Protein AF-A0A8S3GAD4-F1 (afdb_monomer_lite)

Foldseek 3Di:
DCVVVVHDDPPDPPQFFDWACVSAPADPLVVVVCVVVVNGTQFPQLRRLRSQVLVVHDDDGDDDPPSCVLCSPLRSVLVVVVPDDDDAQPPADPDDDDDDDLVVLVVSCVVNVVSCVSVVHDDDRDDPPPDPVVSVVSRVVVRD

pLDDT: mean 91.8, std 6.09, range [47.44, 97.31]

Organism: NCBI:txid392030

Sequence (144 aa):
FCAEFHIKVENAAGIRPWLQFSDTNFSEEVLKQFEESEFDMPTPIQSIAWPILSQNRDLVGIASTGSGKTLAFILPLVCHIRKQPPLQPDDGPMAIVLAPTRELVQQIYNVAQPYFNMFGIKSLCIIGGDEREKQINEIGEGKE

Structure (mmCIF, N/CA/C/O backbone):
data_AF-A0A8S3GAD4-F1
#
_entry.id   AF-A0A8S3GAD4-F1
#
loop_
_atom_site.group_PDB
_atom_site.id
_atom_site.type_symbol
_atom_site.label_atom_id
_atom_site.label_alt_id
_atom_site.label_comp_id
_atom_site.label_asym_id
_atom_site.label_entity_id
_atom_site.label_seq_id
_atom_site.pdbx_PDB_ins_code
_atom_site.Cartn_x
_atom_site.Cartn_y
_atom_site.Cartn_z
_atom_site.occupancy
_atom_site.B_iso_or_equiv
_atom_site.auth_seq_id
_atom_site.auth_comp_id
_atom_site.auth_asym_id
_atom_site.auth_atom_id
_atom_site.pdbx_PDB_model_num
ATOM 1 N N . PHE A 1 1 ? 13.933 -1.292 -20.551 1.00 89.06 1 PHE A N 1
ATOM 2 C CA . PHE A 1 1 ? 13.111 -1.548 -19.352 1.00 89.06 1 PHE A CA 1
ATOM 3 C C . PHE A 1 1 ? 13.144 -2.984 -18.823 1.00 89.06 1 PHE A C 1
ATOM 5 O O . PHE A 1 1 ? 14.043 -3.264 -18.053 1.00 89.06 1 PHE A O 1
ATOM 12 N N . CYS A 1 2 ? 12.246 -3.923 -19.179 1.00 90.00 2 CYS A N 1
ATOM 13 C CA . CYS A 1 2 ? 12.217 -5.226 -18.475 1.00 90.00 2 CYS A CA 1
ATOM 14 C C . CYS A 1 2 ? 13.545 -5.998 -18.563 1.00 90.00 2 CYS A C 1
ATOM 16 O O . CYS A 1 2 ? 14.022 -6.498 -17.552 1.00 90.00 2 CYS A O 1
ATOM 18 N N . ALA A 1 3 ? 14.179 -6.032 -19.741 1.00 90.69 3 ALA A N 1
ATOM 19 C CA . ALA A 1 3 ? 15.502 -6.641 -19.906 1.00 90.69 3 ALA A CA 1
ATOM 20 C C . ALA A 1 3 ? 16.593 -5.925 -19.084 1.00 90.69 3 ALA A C 1
ATOM 22 O O . ALA A 1 3 ? 17.419 -6.568 -18.454 1.00 90.69 3 ALA A O 1
ATOM 23 N N . GLU A 1 4 ? 16.557 -4.595 -19.061 1.00 92.81 4 GLU A N 1
ATOM 24 C CA . GLU A 1 4 ? 17.512 -3.723 -18.364 1.00 92.81 4 GLU A CA 1
ATOM 25 C C . GLU A 1 4 ? 17.434 -3.866 -16.836 1.00 92.81 4 GLU A C 1
ATOM 27 O O . GLU A 1 4 ? 18.454 -3.998 -16.167 1.00 92.81 4 GLU A O 1
ATOM 32 N N . PHE A 1 5 ? 16.221 -3.931 -16.285 1.00 91.25 5 PHE A N 1
ATOM 33 C CA . PHE A 1 5 ? 15.977 -4.118 -14.853 1.00 91.25 5 PHE A CA 1
ATOM 34 C C . PHE A 1 5 ? 15.844 -5.595 -14.449 1.00 91.25 5 PHE A C 1
ATOM 36 O O . PHE A 1 5 ? 15.455 -5.885 -13.320 1.00 91.25 5 PHE A O 1
ATOM 43 N N . HIS A 1 6 ? 16.160 -6.532 -15.351 1.00 92.69 6 HIS A N 1
ATOM 44 C CA . HIS A 1 6 ? 16.078 -7.981 -15.120 1.00 92.69 6 HIS A CA 1
ATOM 45 C C . HIS A 1 6 ? 14.702 -8.453 -14.608 1.00 92.69 6 HIS A C 1
ATOM 47 O O . HIS A 1 6 ? 14.593 -9.387 -13.812 1.00 92.69 6 HIS A O 1
ATOM 53 N N . ILE A 1 7 ? 13.635 -7.809 -15.079 1.00 93.12 7 ILE A N 1
ATOM 54 C CA . ILE A 1 7 ? 12.256 -8.109 -14.702 1.00 93.12 7 ILE A CA 1
ATOM 55 C C . ILE A 1 7 ? 11.727 -9.235 -15.585 1.00 93.12 7 ILE A C 1
ATOM 57 O O . ILE A 1 7 ? 11.736 -9.141 -16.815 1.00 93.12 7 ILE A O 1
ATOM 61 N N . LYS A 1 8 ? 11.180 -10.270 -14.946 1.00 93.62 8 LYS A N 1
ATOM 62 C CA . LYS A 1 8 ? 10.375 -11.302 -15.600 1.00 93.62 8 LYS A CA 1
ATOM 63 C C . LYS A 1 8 ? 8.910 -11.084 -15.254 1.00 93.62 8 LYS A C 1
ATOM 65 O O . LYS A 1 8 ? 8.573 -10.911 -14.087 1.00 93.62 8 LYS A O 1
ATOM 70 N N . VAL A 1 9 ? 8.058 -11.083 -16.274 1.00 92.81 9 VAL A N 1
ATOM 71 C CA . VAL A 1 9 ? 6.611 -10.926 -16.125 1.00 92.81 9 VAL A CA 1
ATOM 72 C C . VAL A 1 9 ? 5.940 -12.126 -16.773 1.00 92.81 9 VAL A C 1
ATOM 74 O O . VAL A 1 9 ? 6.142 -12.389 -17.957 1.00 92.81 9 VAL A O 1
ATOM 77 N N . GLU A 1 10 ? 5.139 -12.841 -15.995 1.00 93.75 10 GLU A N 1
ATOM 78 C CA . GLU A 1 10 ? 4.383 -14.010 -16.439 1.00 93.75 10 GLU A CA 1
ATOM 79 C C . GLU A 1 10 ? 2.888 -13.684 -16.435 1.00 93.75 10 GLU A C 1
ATOM 81 O O . GLU A 1 10 ? 2.420 -12.883 -15.628 1.00 93.75 10 GLU A O 1
ATOM 86 N N . ASN A 1 11 ? 2.128 -14.278 -17.360 1.00 88.81 11 ASN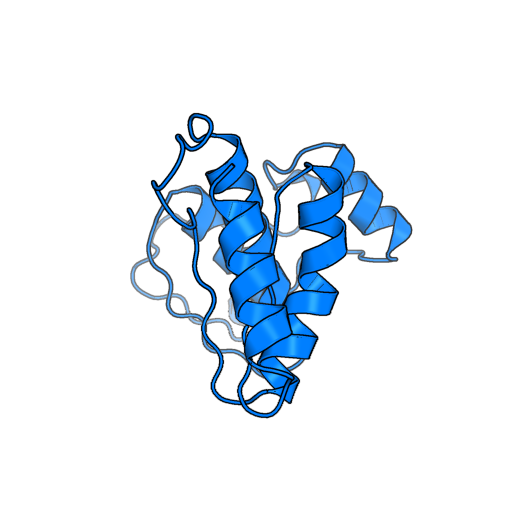 A N 1
ATOM 87 C CA . ASN A 1 11 ? 0.667 -14.136 -17.450 1.00 88.81 11 ASN A CA 1
ATOM 88 C C . ASN A 1 11 ? 0.134 -12.689 -17.531 1.00 88.81 11 ASN A C 1
ATOM 90 O O . ASN A 1 11 ? -1.039 -12.441 -17.268 1.00 88.81 11 ASN A O 1
ATOM 94 N N . ALA A 1 12 ? 0.953 -11.722 -17.949 1.00 84.81 12 ALA A N 1
ATOM 95 C CA . ALA A 1 12 ? 0.570 -10.315 -18.112 1.00 84.81 12 ALA A CA 1
ATOM 96 C C . ALA A 1 12 ? 0.806 -9.819 -19.552 1.00 84.81 12 ALA A C 1
ATOM 98 O O . ALA A 1 12 ? 1.329 -8.732 -19.791 1.00 84.81 12 ALA A O 1
ATOM 99 N N . ALA A 1 13 ? 0.407 -10.635 -20.533 1.00 80.62 13 ALA A N 1
ATOM 100 C CA . ALA A 1 13 ? 0.479 -10.267 -21.944 1.00 80.62 13 ALA A CA 1
ATOM 101 C C . ALA A 1 13 ? -0.277 -8.951 -22.213 1.00 80.62 13 ALA A C 1
ATOM 103 O O . ALA A 1 13 ? -1.391 -8.755 -21.731 1.00 80.62 13 ALA A O 1
ATOM 104 N N . GLY A 1 14 ? 0.346 -8.045 -22.971 1.00 83.25 14 GLY A N 1
ATOM 105 C CA . GLY A 1 14 ? -0.234 -6.748 -23.336 1.00 83.25 14 GLY A CA 1
ATOM 106 C C . GLY A 1 14 ? -0.115 -5.645 -22.277 1.00 83.25 14 GLY A C 1
ATOM 107 O O . GLY A 1 14 ? -0.384 -4.489 -22.598 1.00 83.25 14 GLY A O 1
ATOM 108 N N . ILE A 1 15 ? 0.336 -5.952 -21.056 1.00 88.06 15 ILE A N 1
ATOM 109 C CA . ILE A 1 15 ? 0.589 -4.932 -20.034 1.00 88.06 15 ILE A CA 1
ATOM 110 C C . ILE A 1 15 ? 1.868 -4.168 -20.377 1.00 88.06 15 ILE A C 1
ATOM 112 O O . ILE A 1 15 ? 2.939 -4.758 -20.530 1.00 88.06 15 ILE A O 1
ATOM 116 N N . ARG A 1 16 ? 1.753 -2.842 -20.484 1.00 92.75 16 ARG A N 1
ATOM 117 C CA . ARG A 1 16 ? 2.891 -1.940 -20.676 1.00 92.75 16 ARG A CA 1
ATOM 118 C C . ARG A 1 16 ? 3.309 -1.341 -19.329 1.00 92.75 16 ARG A C 1
ATOM 120 O O . ARG A 1 16 ? 2.420 -0.908 -18.597 1.00 92.75 16 ARG A O 1
ATOM 127 N N . PRO A 1 17 ? 4.613 -1.308 -19.001 1.00 95.00 17 PRO A N 1
ATOM 128 C CA . PRO A 1 17 ? 5.087 -0.641 -17.795 1.00 95.00 17 PRO A CA 1
ATOM 129 C C . PRO A 1 17 ? 4.755 0.858 -17.816 1.00 95.00 17 PRO A C 1
ATOM 131 O O . PRO A 1 17 ? 4.871 1.484 -18.870 1.00 95.00 17 PRO A O 1
ATOM 134 N N . TRP A 1 18 ? 4.394 1.421 -16.665 1.00 96.25 18 TRP A N 1
ATOM 135 C CA . TRP A 1 18 ? 4.293 2.870 -16.456 1.00 96.25 18 TRP A CA 1
ATOM 136 C C . TRP A 1 18 ? 5.645 3.397 -15.988 1.00 96.25 18 TRP A C 1
ATOM 138 O O . TRP A 1 18 ? 6.094 3.040 -14.902 1.00 96.25 18 TRP A O 1
ATOM 148 N N . LEU A 1 19 ? 6.320 4.176 -16.832 1.00 94.94 19 LEU A N 1
ATOM 149 C CA . LEU A 1 19 ? 7.709 4.594 -16.619 1.00 94.94 19 LEU A CA 1
ATOM 150 C C . LEU A 1 19 ? 7.815 6.016 -16.076 1.00 94.94 19 LEU A C 1
ATOM 152 O O . LEU A 1 19 ? 8.823 6.366 -15.474 1.00 94.94 19 LEU A O 1
ATOM 156 N N . GLN A 1 20 ? 6.784 6.825 -16.290 1.00 93.56 20 GLN A N 1
ATOM 157 C CA . GLN A 1 20 ? 6.658 8.179 -15.771 1.00 93.56 20 GLN A CA 1
ATOM 158 C C . GLN A 1 20 ? 5.358 8.298 -14.980 1.00 93.56 20 GLN A C 1
ATOM 160 O O . GLN A 1 20 ? 4.408 7.553 -15.220 1.00 93.56 20 GLN A O 1
ATOM 165 N N . PHE A 1 21 ? 5.264 9.262 -14.063 1.00 91.56 21 PHE A N 1
ATOM 166 C CA . PHE A 1 21 ? 3.992 9.487 -13.368 1.00 91.56 21 PHE A CA 1
ATOM 167 C C . PHE A 1 21 ? 2.879 9.973 -14.300 1.00 91.56 21 PHE A C 1
ATOM 169 O O . PHE A 1 21 ? 1.712 9.686 -14.048 1.00 91.56 21 PHE A O 1
ATOM 176 N N . SER A 1 22 ? 3.238 10.620 -15.411 1.00 89.19 22 SER A N 1
ATOM 177 C CA . SER A 1 22 ? 2.320 10.984 -16.496 1.00 89.19 22 SER A CA 1
ATOM 178 C C . SER A 1 22 ? 1.696 9.776 -17.206 1.00 89.19 22 SER A C 1
ATOM 180 O O . SER A 1 22 ? 0.638 9.920 -17.812 1.00 89.19 22 SER A O 1
ATOM 182 N N . ASP A 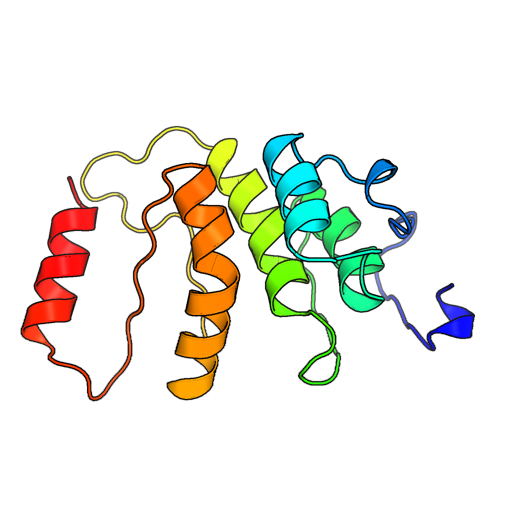1 23 ? 2.302 8.585 -17.110 1.00 89.75 23 ASP A N 1
ATOM 183 C CA . ASP A 1 23 ? 1.712 7.338 -17.617 1.00 89.75 23 ASP A CA 1
ATOM 184 C C . ASP A 1 23 ? 0.638 6.778 -16.667 1.00 89.75 23 ASP A C 1
ATOM 186 O O . ASP A 1 23 ? -0.106 5.864 -17.031 1.00 89.75 23 ASP A O 1
ATOM 190 N N . THR A 1 24 ? 0.589 7.275 -15.427 1.00 91.06 24 THR A N 1
ATOM 191 C CA . THR A 1 24 ? -0.299 6.766 -14.382 1.00 91.06 24 THR A CA 1
ATOM 192 C C . THR A 1 24 ? -1.647 7.473 -14.406 1.00 91.06 24 THR A C 1
ATOM 194 O O . THR A 1 24 ? -1.770 8.628 -14.799 1.00 91.06 24 THR A O 1
ATOM 197 N N . ASN A 1 25 ? -2.668 6.788 -13.895 1.00 89.19 25 ASN A N 1
ATOM 198 C CA . ASN A 1 25 ? -4.001 7.362 -13.702 1.00 89.19 25 ASN A CA 1
ATOM 199 C C . ASN A 1 25 ? -4.207 7.863 -12.260 1.00 89.19 25 ASN A C 1
ATOM 201 O O . ASN A 1 25 ? -5.325 7.803 -11.739 1.00 89.19 25 ASN A O 1
ATOM 205 N N . PHE A 1 26 ? -3.129 8.255 -11.574 1.00 93.12 26 PHE A N 1
ATOM 206 C CA . PHE A 1 26 ? -3.213 8.806 -10.223 1.00 93.12 26 PHE A CA 1
ATOM 207 C C . PHE A 1 26 ? -3.712 10.255 -10.250 1.00 93.12 26 PHE A C 1
ATOM 209 O O . PHE A 1 26 ? -3.579 10.948 -11.256 1.00 93.12 26 PHE A O 1
ATOM 216 N N . SER A 1 27 ? -4.344 10.697 -9.160 1.00 92.69 27 SER A N 1
ATOM 217 C CA . SER A 1 27 ? -4.891 12.054 -9.075 1.00 92.69 27 SER A CA 1
ATOM 218 C C . SER A 1 27 ? -3.795 13.092 -8.822 1.00 92.69 27 SER A C 1
ATOM 220 O O . SER A 1 27 ? -2.711 12.748 -8.349 1.00 92.69 27 SER A O 1
ATOM 222 N N . GLU A 1 28 ? -4.083 14.363 -9.111 1.00 92.25 28 GLU A N 1
ATOM 223 C CA . GLU A 1 28 ? -3.127 15.470 -8.951 1.00 92.25 28 GLU A CA 1
ATOM 224 C C . GLU A 1 28 ? -2.567 15.564 -7.526 1.00 92.25 28 GLU A C 1
ATOM 226 O O . GLU A 1 28 ? -1.391 15.865 -7.351 1.00 92.25 28 GLU A O 1
ATOM 231 N N . GLU A 1 29 ? -3.363 15.235 -6.505 1.00 93.19 29 GLU A N 1
ATOM 232 C CA . GLU A 1 29 ? -2.913 15.229 -5.111 1.00 93.19 29 GLU A CA 1
ATOM 233 C C . GLU A 1 29 ? -1.813 14.183 -4.863 1.00 93.19 29 GLU A C 1
ATOM 235 O O . GLU A 1 29 ? -0.848 14.462 -4.154 1.00 93.19 29 GLU A O 1
ATOM 240 N N . VAL A 1 30 ? -1.913 13.001 -5.490 1.00 93.25 30 VAL A N 1
ATOM 241 C CA . VAL A 1 30 ? -0.870 11.962 -5.410 1.00 93.25 30 VAL A CA 1
ATOM 242 C C . VAL A 1 30 ? 0.389 12.412 -6.143 1.00 93.25 30 VAL A C 1
ATOM 244 O O . VAL A 1 30 ? 1.489 12.244 -5.627 1.00 93.25 30 VAL A O 1
ATOM 247 N N . LEU A 1 31 ? 0.230 12.989 -7.337 1.00 92.44 31 LEU A N 1
ATOM 248 C CA . LEU A 1 31 ? 1.355 13.469 -8.141 1.00 92.44 31 LEU A CA 1
ATOM 249 C C . LEU A 1 31 ? 2.125 14.572 -7.408 1.00 92.44 31 LEU A C 1
ATOM 251 O O . LEU A 1 31 ? 3.346 14.505 -7.305 1.00 92.44 31 LEU A O 1
ATOM 255 N N . LYS A 1 32 ? 1.408 15.522 -6.803 1.00 91.38 32 LYS A N 1
ATOM 256 C CA . LYS A 1 32 ? 2.002 16.573 -5.976 1.00 91.38 32 LYS A CA 1
ATOM 257 C C . LYS A 1 32 ? 2.731 16.003 -4.757 1.00 91.38 32 LYS A C 1
ATOM 259 O O . LYS A 1 32 ? 3.816 16.459 -4.416 1.00 91.38 32 LYS A O 1
ATOM 264 N N . GLN A 1 33 ? 2.173 14.977 -4.116 1.00 90.75 33 GLN A N 1
ATOM 265 C CA . GLN A 1 33 ? 2.843 14.305 -3.003 1.00 90.75 33 GLN A CA 1
ATOM 266 C C . GLN A 1 33 ? 4.146 13.626 -3.431 1.00 90.75 33 GLN A C 1
ATOM 268 O O . GLN A 1 33 ? 5.095 13.617 -2.648 1.00 90.75 33 GLN A O 1
ATOM 273 N N . PHE A 1 34 ? 4.215 13.071 -4.646 1.00 91.31 34 PHE A N 1
ATOM 274 C CA . PHE A 1 34 ? 5.468 12.544 -5.186 1.00 91.31 34 PHE A CA 1
ATOM 275 C C . PHE A 1 34 ? 6.512 13.645 -5.337 1.00 91.31 34 PHE A C 1
ATOM 277 O O . PHE A 1 34 ? 7.617 13.473 -4.828 1.00 91.31 34 PHE A O 1
ATOM 284 N N . GLU A 1 35 ? 6.137 14.788 -5.916 1.00 87.81 35 GLU A N 1
ATOM 285 C CA . GLU A 1 35 ? 7.015 15.960 -6.041 1.00 87.81 35 GLU A CA 1
ATOM 286 C C . GLU A 1 35 ? 7.525 16.446 -4.675 1.00 87.81 35 GLU A C 1
ATOM 288 O O . GLU A 1 35 ? 8.725 16.638 -4.495 1.00 87.81 35 GLU A O 1
ATOM 293 N N . GLU A 1 36 ? 6.640 16.575 -3.680 1.00 88.19 36 GLU A N 1
ATOM 294 C CA . GLU A 1 36 ? 7.000 16.997 -2.317 1.00 88.19 36 GLU A CA 1
ATOM 295 C C . GLU A 1 36 ? 7.902 15.984 -1.591 1.00 88.19 36 GLU A C 1
ATOM 297 O O . GLU A 1 36 ? 8.659 16.355 -0.695 1.00 88.19 36 GLU A O 1
ATOM 302 N N . SER A 1 37 ? 7.824 14.705 -1.966 1.00 84.44 37 SER A N 1
ATOM 303 C CA . SER A 1 37 ? 8.635 13.624 -1.392 1.00 84.44 37 SER A CA 1
ATOM 304 C C . SER A 1 37 ? 9.918 13.316 -2.171 1.00 84.44 37 SER A C 1
ATOM 306 O O . SER A 1 37 ? 10.553 12.302 -1.883 1.00 84.44 37 SER A O 1
ATOM 308 N N . GLU A 1 38 ? 10.283 14.157 -3.149 1.00 85.56 38 GLU A N 1
ATOM 309 C CA . GLU A 1 38 ? 11.428 13.946 -4.056 1.00 85.56 38 GLU A CA 1
ATOM 310 C C . GLU A 1 38 ? 11.384 12.566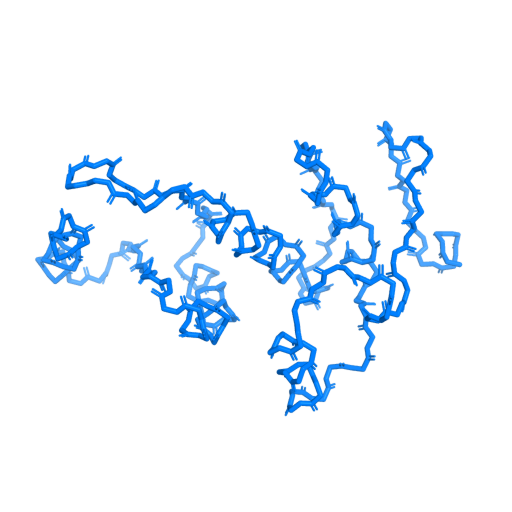 -4.735 1.00 85.56 38 GLU A C 1
ATOM 312 O O . GLU A 1 38 ? 12.391 11.890 -4.954 1.00 85.56 38 GLU A O 1
ATOM 317 N N . PHE A 1 39 ? 10.170 12.103 -5.027 1.00 86.00 39 PHE A N 1
ATOM 318 C CA . PHE A 1 39 ? 9.951 10.825 -5.662 1.00 86.00 39 PHE A CA 1
ATOM 319 C C . PHE A 1 39 ? 9.934 11.032 -7.170 1.00 86.00 39 PHE A C 1
ATOM 321 O O . PHE A 1 39 ? 8.899 11.376 -7.717 1.00 86.00 39 PHE A O 1
ATOM 328 N N . ASP A 1 40 ? 11.085 10.859 -7.825 1.00 84.94 40 ASP A N 1
ATOM 329 C CA . ASP A 1 40 ? 11.290 11.281 -9.221 1.00 84.94 40 ASP A CA 1
ATOM 330 C C . ASP A 1 40 ? 10.582 10.407 -10.263 1.00 84.94 40 ASP A C 1
ATOM 332 O O . ASP A 1 40 ? 10.060 10.907 -11.261 1.00 84.94 40 ASP A O 1
ATOM 336 N N . MET A 1 41 ? 10.612 9.084 -10.077 1.00 92.69 41 MET A N 1
ATOM 337 C CA . MET A 1 41 ? 10.075 8.122 -11.040 1.00 92.69 41 MET A CA 1
ATOM 338 C C . MET A 1 41 ? 9.557 6.849 -10.357 1.00 92.69 41 MET A C 1
ATOM 340 O O . MET A 1 41 ? 10.075 6.453 -9.307 1.00 92.69 41 MET A O 1
ATOM 344 N N . PRO A 1 42 ? 8.584 6.149 -10.976 1.00 95.44 42 PRO A N 1
ATOM 345 C CA . PRO A 1 42 ? 8.134 4.842 -10.515 1.00 95.44 42 PRO A CA 1
ATOM 346 C C . PRO A 1 42 ? 9.309 3.863 -10.386 1.00 95.44 42 PRO A C 1
ATOM 348 O O . PRO A 1 42 ? 10.117 3.709 -11.304 1.00 95.44 42 PRO A O 1
ATOM 351 N N . THR A 1 43 ? 9.392 3.125 -9.277 1.00 95.81 43 THR A N 1
ATOM 352 C CA . THR A 1 43 ? 10.411 2.072 -9.149 1.00 95.81 43 THR A CA 1
ATOM 353 C C . THR A 1 43 ? 10.119 0.906 -10.106 1.00 95.81 43 THR A C 1
ATOM 355 O O . THR A 1 43 ? 8.979 0.745 -10.562 1.00 95.81 43 THR A O 1
ATOM 358 N N . PRO A 1 44 ? 11.091 0.016 -10.391 1.00 95.94 44 PRO A N 1
ATOM 359 C CA . PRO A 1 44 ? 10.874 -1.106 -11.306 1.00 95.94 44 PRO A CA 1
ATOM 360 C C . PRO A 1 44 ? 9.673 -1.997 -10.960 1.00 95.94 44 PRO A C 1
ATOM 362 O O . PRO A 1 44 ? 8.917 -2.384 -11.850 1.00 95.94 44 PRO A O 1
ATOM 365 N N . ILE A 1 45 ? 9.451 -2.293 -9.672 1.00 96.62 45 ILE A N 1
ATOM 366 C CA . ILE A 1 45 ? 8.295 -3.102 -9.252 1.00 96.62 45 ILE A CA 1
ATOM 367 C C . ILE A 1 45 ? 6.980 -2.333 -9.404 1.00 96.62 45 ILE A C 1
ATOM 369 O O . ILE A 1 45 ? 5.986 -2.916 -9.818 1.00 96.62 45 ILE A O 1
ATOM 373 N N . GLN A 1 46 ? 6.968 -1.031 -9.120 1.00 97.06 46 GLN A N 1
ATOM 374 C CA . GLN A 1 46 ? 5.781 -0.182 -9.247 1.00 97.06 46 GLN A CA 1
ATOM 375 C C . GLN A 1 46 ? 5.374 0.010 -10.707 1.00 97.06 46 GLN A C 1
ATOM 377 O O . GLN A 1 46 ? 4.197 -0.126 -11.033 1.00 97.06 46 GLN A O 1
ATOM 382 N N . SER A 1 47 ? 6.362 0.211 -11.586 1.00 96.81 47 SER A N 1
ATOM 383 C CA . SER A 1 47 ? 6.178 0.369 -13.033 1.00 96.81 47 SER A CA 1
ATOM 384 C C . SER A 1 47 ? 5.393 -0.792 -13.645 1.00 96.81 47 SER A C 1
ATOM 386 O O . SER A 1 47 ? 4.653 -0.610 -14.606 1.00 96.81 47 SER A O 1
ATOM 388 N N . ILE A 1 48 ? 5.551 -1.998 -13.091 1.00 96.44 48 ILE A N 1
ATOM 389 C CA . ILE A 1 48 ? 4.829 -3.203 -13.512 1.00 96.44 48 ILE A CA 1
ATOM 390 C C . ILE A 1 48 ? 3.555 -3.410 -12.693 1.00 96.44 48 ILE A C 1
ATOM 392 O O . ILE A 1 48 ? 2.521 -3.768 -13.249 1.00 96.44 48 ILE A O 1
ATOM 396 N N . ALA A 1 49 ? 3.612 -3.198 -11.379 1.00 97.25 49 ALA A N 1
ATOM 397 C CA . ALA A 1 49 ? 2.504 -3.500 -10.484 1.00 97.25 49 ALA A CA 1
ATOM 398 C C . ALA A 1 49 ? 1.297 -2.584 -10.704 1.00 97.25 49 ALA A C 1
ATOM 400 O O . ALA A 1 49 ? 0.173 -3.071 -10.779 1.00 97.25 49 ALA A O 1
ATOM 401 N N . TRP A 1 50 ? 1.508 -1.276 -10.843 1.00 97.31 50 TRP A N 1
ATOM 402 C CA . TRP A 1 50 ? 0.420 -0.309 -10.980 1.00 97.31 50 TRP A CA 1
ATOM 403 C C . TRP A 1 50 ? -0.472 -0.530 -12.213 1.00 97.31 50 TRP A C 1
ATOM 405 O O . TRP A 1 50 ? -1.693 -0.570 -12.036 1.00 97.31 50 TRP A O 1
ATOM 415 N N . PRO A 1 51 ? 0.047 -0.746 -13.439 1.00 95.88 51 PRO A N 1
ATOM 416 C CA . PRO A 1 51 ? -0.818 -1.039 -14.582 1.00 95.88 51 PRO A CA 1
ATOM 417 C C . PRO A 1 51 ? -1.551 -2.388 -14.466 1.00 95.88 51 PRO A C 1
ATOM 419 O O . PRO A 1 51 ? -2.631 -2.532 -15.032 1.00 95.88 51 PRO A O 1
ATOM 422 N N . ILE A 1 52 ? -1.016 -3.369 -13.727 1.00 96.19 52 ILE A N 1
ATOM 423 C CA . ILE A 1 52 ? -1.697 -4.656 -13.482 1.00 96.19 52 ILE A CA 1
ATOM 424 C C . ILE A 1 52 ? -2.824 -4.476 -12.461 1.00 96.19 52 ILE A C 1
ATOM 426 O O . ILE A 1 52 ? -3.975 -4.816 -12.731 1.00 96.19 52 ILE A O 1
ATOM 430 N N . LEU A 1 53 ? -2.502 -3.903 -11.302 1.00 96.12 53 LEU A N 1
ATOM 431 C CA . LEU A 1 53 ? -3.435 -3.726 -10.191 1.00 96.12 53 LEU A CA 1
ATOM 432 C C . LEU A 1 53 ? -4.540 -2.713 -10.520 1.00 96.12 53 LEU A C 1
ATOM 434 O O . LEU A 1 53 ? -5.673 -2.883 -10.081 1.00 96.12 53 LEU A O 1
ATOM 438 N N . SER A 1 54 ? -4.263 -1.701 -11.349 1.00 93.31 54 SER A N 1
ATOM 439 C CA . SER A 1 54 ? -5.292 -0.759 -11.824 1.00 93.31 54 SER A CA 1
ATOM 440 C C . SER A 1 54 ? -6.359 -1.411 -12.713 1.00 93.31 54 SER A C 1
ATOM 442 O O . SER A 1 54 ? -7.442 -0.850 -12.869 1.00 93.31 54 SER A O 1
ATOM 444 N N . GLN A 1 55 ? -6.090 -2.609 -13.242 1.00 92.62 55 GLN A N 1
ATOM 445 C CA . GLN A 1 55 ? -7.057 -3.445 -13.960 1.00 92.62 55 GLN A CA 1
ATOM 446 C C . GLN A 1 55 ? -7.788 -4.435 -13.035 1.00 92.62 55 GLN A C 1
ATOM 448 O O . GLN A 1 55 ? -8.447 -5.346 -13.530 1.00 92.62 55 GLN A O 1
ATOM 453 N N . ASN A 1 56 ? -7.672 -4.279 -11.708 1.00 91.69 56 ASN A N 1
ATOM 454 C CA . ASN A 1 56 ? -8.210 -5.193 -10.691 1.00 91.69 56 ASN A CA 1
ATOM 455 C C . ASN A 1 56 ? -7.759 -6.652 -10.891 1.00 91.69 56 ASN A C 1
ATOM 457 O O . ASN A 1 56 ? -8.536 -7.586 -10.700 1.00 91.69 56 ASN A O 1
ATOM 461 N N . ARG A 1 57 ? -6.510 -6.851 -11.326 1.00 94.38 57 ARG A N 1
ATOM 462 C CA . ARG A 1 57 ? -5.911 -8.177 -11.506 1.00 94.38 57 ARG A CA 1
ATOM 463 C C . ARG A 1 57 ? -5.015 -8.529 -10.329 1.00 94.38 57 ARG A C 1
ATOM 465 O O . ARG A 1 57 ? -4.281 -7.672 -9.844 1.00 94.38 57 ARG A O 1
ATOM 472 N N . ASP A 1 58 ? -5.000 -9.804 -9.964 1.00 95.19 58 ASP A N 1
ATOM 473 C CA . ASP A 1 58 ? -4.090 -10.322 -8.945 1.00 95.19 58 ASP A CA 1
ATOM 474 C C . ASP A 1 58 ? -2.631 -10.278 -9.415 1.00 95.19 58 ASP A C 1
ATOM 476 O O . ASP A 1 58 ? -2.322 -10.456 -10.600 1.00 95.19 58 ASP A O 1
ATOM 480 N N . LEU A 1 59 ? -1.720 -10.066 -8.465 1.00 96.06 59 LEU A N 1
ATOM 481 C CA . LEU A 1 59 ? -0.291 -9.949 -8.724 1.00 96.06 59 LEU A CA 1
ATOM 482 C C . LEU A 1 59 ? 0.527 -10.620 -7.621 1.00 96.06 59 LEU A C 1
ATOM 484 O O . LEU A 1 59 ? 0.389 -10.298 -6.443 1.00 96.06 59 LEU A O 1
ATOM 488 N N . VAL A 1 60 ? 1.473 -11.466 -8.027 1.00 96.81 60 VAL A N 1
ATOM 489 C CA . VAL A 1 60 ? 2.575 -11.909 -7.168 1.00 96.81 60 VAL A CA 1
ATOM 490 C C . VAL A 1 60 ? 3.823 -11.114 -7.541 1.00 96.81 60 VAL A C 1
ATOM 492 O O . VAL A 1 60 ? 4.378 -11.279 -8.625 1.00 96.81 60 VAL A O 1
ATOM 495 N N . GLY A 1 61 ? 4.257 -10.223 -6.648 1.00 95.00 61 GLY A N 1
ATOM 496 C CA . GLY A 1 61 ? 5.438 -9.382 -6.847 1.00 95.00 61 GLY A CA 1
ATOM 497 C C . GLY A 1 61 ? 6.647 -9.890 -6.065 1.00 95.00 61 GLY A C 1
ATOM 498 O O . GLY A 1 61 ? 6.656 -9.828 -4.836 1.00 95.00 61 GLY A O 1
ATOM 499 N N . ILE A 1 62 ? 7.694 -10.335 -6.764 1.00 95.19 62 ILE A N 1
ATOM 500 C CA . ILE A 1 62 ? 8.955 -10.773 -6.149 1.00 95.19 62 ILE A CA 1
ATOM 501 C C . ILE A 1 62 ? 10.002 -9.673 -6.329 1.00 95.19 62 ILE A C 1
ATOM 503 O O . ILE A 1 62 ? 10.475 -9.426 -7.434 1.00 95.19 62 ILE A O 1
ATOM 507 N N . ALA A 1 63 ? 10.366 -9.006 -5.235 1.00 94.19 63 ALA A N 1
ATOM 508 C CA . ALA A 1 63 ? 11.409 -7.983 -5.218 1.00 94.19 63 ALA A CA 1
ATOM 509 C C . ALA A 1 63 ? 12.021 -7.846 -3.814 1.00 94.19 63 ALA A C 1
ATOM 511 O O . ALA A 1 63 ? 11.382 -8.188 -2.812 1.00 94.19 63 ALA A O 1
ATOM 512 N N . SER A 1 64 ? 13.236 -7.308 -3.716 1.00 90.88 64 SER A N 1
ATOM 513 C CA . SER A 1 64 ? 13.938 -7.084 -2.443 1.00 90.88 64 SER A CA 1
ATOM 514 C C . SER A 1 64 ? 13.271 -6.008 -1.572 1.00 90.88 64 SER A C 1
ATOM 516 O O . SER A 1 64 ? 12.481 -5.183 -2.038 1.00 90.88 64 SER A O 1
ATOM 518 N N . THR A 1 65 ? 13.521 -6.023 -0.261 1.00 86.75 65 THR A N 1
ATOM 519 C CA . THR A 1 65 ? 13.132 -4.912 0.630 1.00 86.75 65 THR A CA 1
ATOM 520 C C . THR A 1 65 ? 13.800 -3.615 0.168 1.00 86.75 65 THR A C 1
ATOM 522 O O . THR A 1 65 ? 14.910 -3.647 -0.351 1.00 86.75 65 THR A O 1
ATOM 525 N N . GLY A 1 66 ? 13.099 -2.485 0.293 1.00 86.94 66 GLY A N 1
ATOM 526 C CA . GLY A 1 66 ? 13.563 -1.196 -0.233 1.00 86.94 66 GLY A CA 1
ATOM 527 C C . GLY A 1 66 ? 13.268 -0.965 -1.720 1.00 86.94 66 GLY A C 1
ATOM 528 O O . GLY A 1 66 ? 13.395 0.156 -2.188 1.00 86.94 66 GLY A O 1
ATOM 529 N N . SER A 1 67 ? 12.771 -1.961 -2.465 1.00 91.81 67 SER A N 1
ATOM 530 C CA . SER A 1 67 ? 12.451 -1.800 -3.895 1.00 91.81 67 SER A CA 1
ATOM 531 C C . SER A 1 67 ? 11.182 -0.976 -4.186 1.00 91.81 67 SER A C 1
ATOM 533 O O . SER A 1 67 ? 10.751 -0.903 -5.334 1.00 91.81 67 SER A O 1
ATOM 535 N N . GLY A 1 68 ? 10.517 -0.427 -3.164 1.00 93.88 68 GLY A N 1
ATOM 536 C CA . GLY A 1 68 ? 9.266 0.328 -3.313 1.00 93.88 68 GLY A CA 1
ATOM 537 C C . GLY A 1 68 ? 7.983 -0.515 -3.368 1.00 93.88 68 GLY A C 1
ATOM 538 O O . GLY A 1 68 ? 6.949 -0.002 -3.795 1.00 93.88 68 GLY A O 1
ATOM 539 N N . LYS A 1 69 ? 8.012 -1.786 -2.924 1.00 96.25 69 LYS A N 1
ATOM 540 C CA . LYS A 1 69 ? 6.831 -2.683 -2.919 1.00 96.25 69 LYS A CA 1
ATOM 541 C C . LYS A 1 69 ? 5.615 -2.098 -2.201 1.00 96.25 69 LYS A C 1
ATOM 543 O O . LYS A 1 69 ? 4.505 -2.307 -2.665 1.00 96.25 69 LYS A O 1
ATOM 548 N N . THR A 1 70 ? 5.814 -1.372 -1.101 1.00 96.12 70 THR A N 1
ATOM 549 C CA . THR A 1 70 ? 4.707 -0.815 -0.312 1.00 96.12 70 THR A CA 1
ATOM 550 C C . THR A 1 70 ? 3.805 0.076 -1.159 1.00 96.12 70 THR A C 1
ATOM 552 O O . THR A 1 70 ? 2.626 -0.216 -1.316 1.00 96.12 70 THR A O 1
ATOM 555 N N . LEU A 1 71 ? 4.361 1.098 -1.814 1.00 96.12 71 LEU A N 1
ATOM 556 C CA . LEU A 1 71 ? 3.578 1.957 -2.711 1.00 96.12 71 LEU A CA 1
ATOM 557 C C . LEU A 1 71 ? 3.116 1.231 -3.982 1.00 96.12 71 LEU A C 1
ATOM 559 O O . LEU A 1 71 ? 2.135 1.645 -4.597 1.00 96.12 71 LEU A O 1
ATOM 563 N N . ALA A 1 72 ? 3.758 0.114 -4.348 1.00 97.12 72 ALA A N 1
ATOM 564 C CA . ALA A 1 72 ? 3.318 -0.724 -5.462 1.00 97.12 72 ALA A CA 1
ATOM 565 C C . ALA A 1 72 ? 1.900 -1.283 -5.242 1.00 97.12 72 ALA A C 1
ATOM 567 O O . ALA A 1 72 ? 1.136 -1.338 -6.200 1.00 97.12 72 ALA A O 1
ATOM 568 N N . PHE A 1 73 ? 1.531 -1.641 -4.004 1.00 96.50 73 PHE A N 1
ATOM 569 C CA . PHE A 1 73 ? 0.178 -2.119 -3.681 1.00 96.50 73 PHE A CA 1
ATOM 570 C C . PHE A 1 73 ? -0.705 -1.079 -2.972 1.00 96.50 73 PHE A C 1
ATOM 572 O O . PHE A 1 73 ? -1.915 -1.094 -3.180 1.00 96.50 73 PHE A O 1
ATOM 579 N N . ILE A 1 74 ? -0.141 -0.154 -2.183 1.00 97.12 74 ILE A N 1
ATOM 580 C CA . ILE A 1 74 ? -0.931 0.845 -1.436 1.00 97.12 74 ILE A CA 1
ATOM 581 C C . ILE A 1 74 ? -1.633 1.837 -2.365 1.00 97.12 74 ILE A C 1
ATOM 583 O O . ILE A 1 74 ? -2.804 2.132 -2.158 1.00 97.12 74 ILE A O 1
ATOM 587 N N . LEU A 1 75 ? -0.963 2.346 -3.400 1.00 96.19 75 LEU A N 1
ATOM 588 C CA . LEU A 1 75 ? -1.573 3.358 -4.267 1.00 96.19 75 LEU A CA 1
ATOM 589 C C . LEU A 1 75 ? -2.748 2.807 -5.087 1.00 96.19 75 LEU A C 1
ATOM 591 O O . LEU A 1 75 ? -3.820 3.414 -5.049 1.00 96.19 75 LEU A O 1
ATOM 595 N N . PRO A 1 76 ? -2.631 1.640 -5.758 1.00 96.00 76 PRO A N 1
ATOM 596 C CA . PRO A 1 76 ? -3.793 1.006 -6.371 1.00 96.00 76 PRO A CA 1
ATOM 597 C C . PRO A 1 76 ? -4.912 0.720 -5.366 1.00 96.00 76 PRO A C 1
ATOM 599 O O . PRO A 1 76 ? -6.076 0.912 -5.707 1.00 96.00 76 PRO A O 1
ATOM 602 N N . LEU A 1 77 ? -4.575 0.322 -4.132 1.00 96.00 77 LEU A N 1
ATOM 603 C CA . LEU A 1 77 ? -5.555 0.083 -3.074 1.00 96.00 77 LEU A CA 1
ATOM 604 C C . LEU A 1 77 ? -6.332 1.356 -2.709 1.00 96.00 77 LEU A C 1
ATOM 606 O O . LEU A 1 77 ? -7.559 1.332 -2.670 1.00 96.00 77 LEU A O 1
ATOM 610 N N . VAL A 1 78 ? -5.637 2.476 -2.502 1.00 95.31 78 VAL A N 1
ATOM 611 C CA . VAL A 1 78 ? -6.249 3.789 -2.245 1.00 95.31 78 VAL A CA 1
ATOM 612 C C . VAL A 1 78 ? -7.167 4.193 -3.399 1.00 95.31 78 VAL A C 1
ATOM 614 O O . VAL A 1 78 ? -8.318 4.567 -3.180 1.00 95.31 78 VAL A O 1
ATOM 617 N N . CYS A 1 79 ? -6.697 4.067 -4.643 1.00 94.06 79 CYS A N 1
ATOM 618 C CA . CYS A 1 79 ? -7.508 4.357 -5.824 1.00 94.06 79 CYS A CA 1
ATOM 619 C C . CYS A 1 79 ? -8.736 3.448 -5.939 1.00 94.06 79 CYS A C 1
ATOM 621 O O . CYS A 1 79 ? -9.777 3.900 -6.413 1.00 94.06 79 CYS A O 1
ATOM 623 N N . HIS A 1 80 ? -8.616 2.181 -5.543 1.00 93.88 80 HIS A N 1
ATOM 624 C CA . HIS A 1 80 ? -9.723 1.235 -5.540 1.00 93.88 80 HIS A CA 1
ATOM 625 C C . HIS A 1 80 ? -10.764 1.626 -4.485 1.00 93.88 80 HIS A C 1
ATOM 627 O O . HIS A 1 80 ? -11.927 1.790 -4.836 1.00 93.88 80 HIS A O 1
ATOM 633 N N . ILE A 1 81 ? -10.341 1.870 -3.239 1.00 94.12 81 ILE A N 1
ATOM 634 C CA . ILE A 1 81 ? -11.204 2.312 -2.130 1.00 94.12 81 ILE A CA 1
ATOM 635 C C . ILE A 1 81 ? -12.003 3.562 -2.511 1.00 94.12 81 ILE A C 1
ATOM 637 O O . ILE A 1 81 ? -13.216 3.593 -2.345 1.00 94.12 81 ILE A O 1
ATOM 641 N N . ARG A 1 82 ? -11.355 4.572 -3.105 1.00 92.69 82 ARG A N 1
ATOM 642 C CA . ARG A 1 82 ? -12.021 5.826 -3.509 1.00 92.69 82 ARG A CA 1
ATOM 643 C C . ARG A 1 82 ? -13.109 5.656 -4.572 1.00 92.69 82 ARG A C 1
ATOM 645 O O . ARG A 1 82 ? -13.903 6.571 -4.770 1.00 92.69 82 ARG A O 1
ATOM 652 N N . LYS A 1 83 ? -13.111 4.538 -5.300 1.00 92.06 83 LYS A N 1
ATOM 653 C CA . LYS A 1 83 ? -14.116 4.224 -6.325 1.00 92.06 83 LYS A CA 1
ATOM 654 C C . LYS A 1 83 ? -15.271 3.384 -5.778 1.00 92.06 83 LYS A C 1
ATOM 656 O O . LYS A 1 83 ? -16.234 3.167 -6.509 1.00 92.06 83 LYS A O 1
ATOM 661 N N . GLN A 1 84 ? -15.169 2.900 -4.541 1.00 92.06 84 GLN A N 1
ATOM 662 C CA . GLN A 1 84 ? -16.226 2.140 -3.884 1.00 92.06 84 GLN A CA 1
ATOM 663 C C . GLN A 1 84 ? -17.244 3.082 -3.226 1.00 92.06 84 GLN A C 1
ATOM 665 O O . GLN A 1 84 ? -16.905 4.217 -2.878 1.00 92.06 84 GLN A O 1
ATOM 670 N N . PRO A 1 85 ? -18.502 2.641 -3.056 1.00 91.56 85 PRO A N 1
ATOM 671 C CA . PRO A 1 85 ? -19.448 3.360 -2.216 1.00 91.56 85 PRO A CA 1
ATOM 672 C C . PRO A 1 85 ? -18.924 3.457 -0.770 1.00 91.56 85 PRO A C 1
ATOM 674 O O . PRO A 1 85 ? -18.169 2.583 -0.336 1.00 91.56 85 PRO A O 1
ATOM 677 N N . PRO A 1 86 ? -19.328 4.490 -0.010 1.00 87.56 86 PRO A N 1
ATOM 678 C CA . PRO A 1 86 ? -19.006 4.577 1.409 1.00 87.56 86 PRO A CA 1
ATOM 679 C C . PRO A 1 86 ? -19.481 3.332 2.164 1.00 87.56 86 PRO A C 1
ATOM 681 O O . PRO A 1 86 ? -20.587 2.840 1.913 1.00 87.56 86 PRO A O 1
ATOM 684 N N . LEU A 1 87 ? -18.652 2.863 3.098 1.00 87.62 87 LEU A N 1
ATOM 685 C CA . LEU A 1 87 ? -19.005 1.770 4.000 1.00 87.62 87 LEU A CA 1
ATOM 686 C C . LEU A 1 87 ? -20.256 2.123 4.806 1.00 87.62 87 LEU A C 1
ATOM 688 O O . LEU A 1 87 ? -20.458 3.277 5.189 1.00 87.62 87 LEU A O 1
ATOM 692 N N . GLN A 1 88 ? -21.089 1.119 5.055 1.00 88.56 88 GLN A N 1
ATOM 693 C CA . GLN A 1 88 ? -22.154 1.200 6.042 1.00 88.56 88 GLN A CA 1
ATOM 694 C C . GLN A 1 88 ? -21.628 0.783 7.421 1.00 88.56 88 GLN A C 1
ATOM 696 O O . GLN A 1 88 ? -20.608 0.087 7.514 1.00 88.56 88 GLN A O 1
ATOM 701 N N . PRO A 1 89 ? -22.326 1.174 8.502 1.00 84.75 89 PRO A N 1
ATOM 702 C CA . PRO A 1 89 ? -21.996 0.692 9.833 1.00 84.75 89 PRO A CA 1
ATOM 703 C C . PRO A 1 89 ? -21.913 -0.839 9.873 1.00 84.75 89 PRO A C 1
ATOM 705 O O . PRO A 1 89 ? -22.758 -1.527 9.302 1.00 84.75 89 PRO A O 1
ATOM 708 N N . ASP A 1 90 ? -20.887 -1.357 10.550 1.00 84.00 90 ASP A N 1
ATOM 709 C CA . ASP A 1 90 ? -20.568 -2.789 10.689 1.00 84.00 90 ASP A CA 1
ATOM 710 C C . ASP A 1 90 ? -20.125 -3.561 9.419 1.00 84.00 90 ASP A C 1
ATOM 712 O O . ASP A 1 90 ? -19.862 -4.762 9.523 1.00 84.00 90 ASP A O 1
ATOM 716 N N . ASP A 1 91 ? -19.915 -2.916 8.262 1.00 87.38 91 ASP A N 1
ATOM 717 C CA . ASP A 1 91 ? -19.365 -3.587 7.059 1.00 87.38 91 ASP A CA 1
ATOM 718 C C . ASP A 1 91 ? -17.919 -4.094 7.256 1.00 87.38 91 ASP A C 1
ATOM 720 O O . ASP A 1 91 ? -17.464 -5.029 6.588 1.00 87.38 91 ASP A O 1
ATOM 724 N N . GLY A 1 92 ? -17.182 -3.488 8.192 1.00 88.12 92 GLY A N 1
ATOM 725 C CA . GLY A 1 92 ? -15.769 -3.775 8.426 1.00 88.12 92 GLY A CA 1
ATOM 726 C C . GLY A 1 92 ? -14.837 -3.126 7.389 1.00 88.12 92 GLY A C 1
ATOM 727 O O . GLY A 1 92 ? -15.246 -2.249 6.630 1.00 88.12 92 GLY A O 1
ATOM 728 N N . PRO A 1 93 ? -13.542 -3.492 7.369 1.00 91.81 93 PRO A N 1
ATOM 729 C CA . PRO A 1 93 ? -12.563 -2.826 6.514 1.00 91.81 93 PRO A CA 1
ATOM 730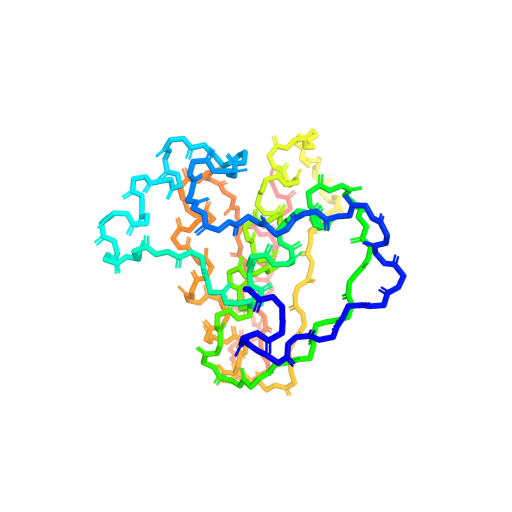 C C . PRO A 1 93 ? -12.710 -3.222 5.035 1.00 91.81 93 PRO A C 1
ATOM 732 O O . PRO A 1 93 ? -12.794 -4.403 4.709 1.00 91.81 93 PRO A O 1
ATOM 735 N N . MET A 1 94 ? -12.594 -2.248 4.121 1.00 93.06 94 MET A N 1
ATOM 736 C CA . MET A 1 94 ? -12.527 -2.505 2.667 1.00 93.06 94 MET A CA 1
ATO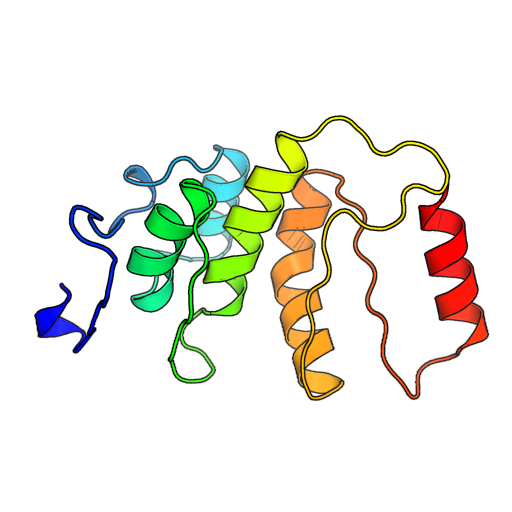M 737 C C . MET A 1 94 ? -11.269 -3.273 2.244 1.00 93.06 94 MET A C 1
ATOM 739 O O . MET A 1 94 ? -11.239 -3.885 1.177 1.00 93.06 94 MET A O 1
ATOM 743 N N . ALA A 1 95 ? -10.201 -3.194 3.039 1.00 94.31 95 ALA A N 1
ATOM 744 C CA . ALA A 1 95 ? -8.910 -3.766 2.702 1.00 94.31 95 ALA A CA 1
ATOM 745 C C . ALA A 1 95 ? -8.124 -4.172 3.943 1.00 94.31 95 ALA A C 1
ATOM 747 O O . ALA A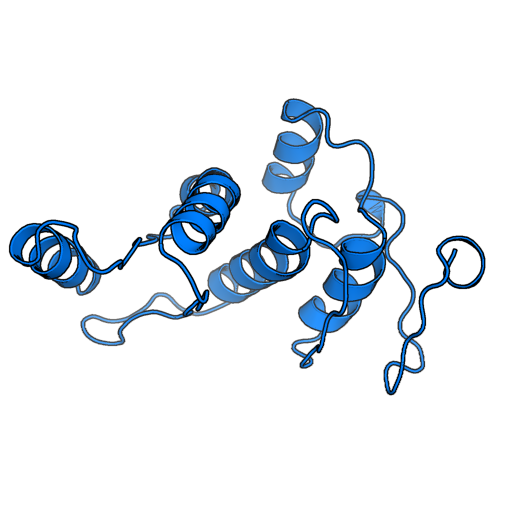 1 95 ? -8.161 -3.497 4.971 1.00 94.31 95 ALA A O 1
ATOM 748 N N . ILE A 1 96 ? -7.359 -5.254 3.812 1.00 95.94 96 ILE A N 1
ATOM 749 C CA . ILE A 1 96 ? -6.462 -5.752 4.851 1.00 95.94 96 ILE A CA 1
ATOM 750 C C . ILE A 1 96 ? -5.087 -5.965 4.228 1.00 95.94 96 ILE A C 1
ATOM 752 O O . ILE A 1 96 ? -4.950 -6.653 3.218 1.00 95.94 96 ILE A O 1
ATOM 756 N N . VAL A 1 97 ? -4.061 -5.394 4.857 1.00 96.62 97 VAL A N 1
ATOM 757 C CA . VAL A 1 97 ? -2.661 -5.636 4.506 1.00 96.62 97 VAL A CA 1
ATOM 758 C C . VAL A 1 97 ? -2.024 -6.452 5.621 1.00 96.62 97 VAL A C 1
ATOM 760 O O . VAL A 1 97 ? -1.985 -6.020 6.770 1.00 96.62 97 VAL A O 1
ATOM 763 N N . LEU A 1 98 ? -1.525 -7.638 5.280 1.00 96.69 98 LEU A N 1
ATOM 764 C CA . LEU A 1 98 ? -0.887 -8.553 6.225 1.00 96.69 98 LEU A CA 1
ATOM 765 C C . LEU A 1 98 ? 0.629 -8.532 6.037 1.00 96.69 98 LEU A C 1
ATOM 767 O O . LEU A 1 98 ? 1.124 -8.568 4.910 1.00 96.69 98 LEU A O 1
ATOM 771 N N . ALA A 1 99 ? 1.371 -8.524 7.143 1.00 95.75 99 ALA A N 1
ATOM 772 C CA . ALA A 1 99 ? 2.821 -8.656 7.134 1.00 95.75 99 ALA A CA 1
ATOM 773 C C . ALA A 1 99 ? 3.305 -9.564 8.281 1.00 95.75 99 ALA A C 1
ATOM 775 O O . ALA A 1 99 ? 2.645 -9.655 9.315 1.00 95.75 99 ALA A O 1
ATOM 776 N N . PRO A 1 100 ? 4.445 -10.259 8.104 1.00 94.12 100 PRO A N 1
ATOM 777 C CA . PRO A 1 100 ? 4.908 -11.298 9.027 1.00 94.12 100 PRO A CA 1
ATOM 778 C C . PRO A 1 100 ? 5.436 -10.797 10.377 1.00 94.12 100 PRO A C 1
ATOM 780 O O . PRO A 1 100 ? 5.506 -11.588 11.314 1.00 94.12 100 PRO A O 1
ATOM 783 N N . THR A 1 101 ? 5.849 -9.530 10.495 1.00 94.50 101 THR A N 1
ATOM 784 C CA . THR A 1 101 ? 6.423 -8.986 11.739 1.00 94.50 101 THR A CA 1
ATOM 785 C C . THR A 1 101 ? 5.834 -7.623 12.076 1.00 94.50 101 THR A C 1
ATOM 787 O O . THR A 1 101 ? 5.388 -6.895 11.186 1.00 94.50 101 THR A O 1
ATOM 790 N N . ARG A 1 102 ? 5.863 -7.259 13.365 1.00 94.56 102 ARG A N 1
ATOM 791 C CA . ARG A 1 102 ? 5.350 -5.973 13.869 1.00 94.56 102 ARG A CA 1
ATOM 792 C C . ARG A 1 102 ? 6.037 -4.793 13.194 1.00 94.56 102 ARG A C 1
ATOM 794 O O . ARG A 1 102 ? 5.382 -3.849 12.770 1.00 94.56 102 ARG A O 1
ATOM 801 N N . GLU A 1 103 ? 7.353 -4.878 13.058 1.00 93.75 103 GLU A N 1
ATOM 802 C CA . GLU A 1 103 ? 8.200 -3.833 12.491 1.00 93.75 103 GLU A CA 1
ATOM 803 C C . GLU A 1 103 ? 7.842 -3.601 11.023 1.00 93.75 103 GLU A C 1
ATOM 805 O O . GLU A 1 103 ? 7.751 -2.459 10.578 1.00 93.75 103 GLU A O 1
ATOM 810 N N . LEU A 1 104 ? 7.578 -4.677 10.273 1.00 93.81 104 LEU A N 1
ATOM 811 C CA . LEU A 1 104 ? 7.185 -4.562 8.874 1.00 93.81 104 LEU A CA 1
ATOM 812 C C . LEU A 1 104 ? 5.761 -4.010 8.723 1.00 93.81 104 LEU A C 1
ATOM 814 O O . LEU A 1 104 ? 5.532 -3.199 7.827 1.00 93.81 104 LEU A O 1
ATOM 818 N N . VAL A 1 105 ? 4.823 -4.381 9.606 1.00 95.88 105 VAL A N 1
ATOM 819 C CA . VAL A 1 105 ? 3.484 -3.762 9.642 1.00 95.88 105 VAL A CA 1
ATOM 820 C C . VAL A 1 105 ? 3.607 -2.254 9.877 1.00 95.88 105 VAL A C 1
ATOM 822 O O . VAL A 1 105 ? 3.048 -1.475 9.111 1.00 95.88 105 VAL A O 1
ATOM 825 N N . GLN A 1 106 ? 4.388 -1.832 10.875 1.00 95.00 106 GLN A N 1
ATOM 826 C CA . GLN A 1 106 ? 4.597 -0.413 11.182 1.00 95.00 106 GLN A CA 1
ATOM 827 C C . GLN A 1 106 ? 5.264 0.342 10.026 1.00 95.00 106 GLN A C 1
ATOM 829 O O . GLN A 1 106 ? 4.842 1.446 9.689 1.00 95.00 106 GLN A O 1
ATOM 834 N N . GLN A 1 107 ? 6.269 -0.250 9.374 1.00 95.31 107 GLN A N 1
ATOM 835 C CA . GLN A 1 107 ? 6.901 0.340 8.189 1.00 95.31 107 GLN A CA 1
ATOM 836 C C . GLN A 1 107 ? 5.898 0.547 7.050 1.00 95.31 107 GLN A C 1
ATOM 838 O O . GLN A 1 107 ? 5.871 1.617 6.445 1.00 95.31 107 GLN A O 1
ATOM 843 N N . ILE A 1 108 ? 5.063 -0.457 6.766 1.00 96.75 108 ILE A N 1
ATOM 844 C CA . ILE A 1 108 ? 4.016 -0.356 5.744 1.00 96.75 108 ILE A CA 1
ATOM 845 C C . ILE A 1 108 ? 3.010 0.733 6.118 1.00 96.75 108 ILE A C 1
ATOM 847 O O . ILE A 1 108 ? 2.714 1.589 5.287 1.00 96.75 108 ILE A O 1
ATOM 851 N N . TYR A 1 109 ? 2.526 0.718 7.361 1.00 96.50 109 TYR A N 1
ATOM 852 C CA . TYR A 1 109 ? 1.549 1.674 7.870 1.00 96.50 109 TYR A CA 1
ATOM 853 C C . TYR A 1 109 ? 2.058 3.115 7.755 1.00 96.50 109 TYR A C 1
ATOM 855 O O . TYR A 1 109 ? 1.389 3.952 7.159 1.00 96.50 109 TYR A O 1
ATOM 863 N N . ASN A 1 110 ? 3.284 3.388 8.209 1.00 95.50 110 ASN A N 1
ATOM 864 C CA . ASN A 1 110 ? 3.880 4.725 8.160 1.00 95.50 110 ASN A CA 1
ATOM 865 C C . ASN A 1 110 ? 4.073 5.239 6.726 1.00 95.50 110 ASN A C 1
ATOM 867 O O . ASN A 1 110 ? 3.862 6.420 6.467 1.00 95.50 110 ASN A O 1
ATOM 871 N N . VAL A 1 111 ? 4.450 4.363 5.788 1.00 94.94 111 VAL A N 1
ATOM 872 C CA . VAL A 1 111 ? 4.569 4.723 4.364 1.00 94.94 111 VAL A CA 1
ATOM 873 C C . VAL A 1 111 ? 3.197 4.983 3.736 1.00 94.94 111 VAL A C 1
ATOM 875 O O . VAL A 1 111 ? 3.077 5.833 2.859 1.00 94.94 111 VAL A O 1
ATOM 878 N N . ALA A 1 112 ? 2.161 4.257 4.160 1.00 95.62 112 ALA A N 1
ATOM 879 C CA . ALA A 1 112 ? 0.816 4.373 3.605 1.00 95.62 112 ALA A CA 1
ATOM 880 C C . ALA A 1 112 ? 0.018 5.557 4.177 1.00 95.62 112 ALA A C 1
ATOM 882 O O . ALA A 1 112 ? -0.817 6.128 3.475 1.00 95.62 112 ALA A O 1
ATOM 883 N N . GLN A 1 113 ? 0.287 5.941 5.429 1.00 95.19 113 GLN A N 1
ATOM 884 C CA . GLN A 1 113 ? -0.504 6.918 6.176 1.00 95.19 113 GLN A CA 1
ATOM 885 C C . GLN A 1 113 ? -0.705 8.265 5.463 1.00 95.19 113 GLN A C 1
ATOM 887 O O . GLN A 1 113 ? -1.840 8.743 5.460 1.00 95.19 113 GLN A O 1
ATOM 892 N N . PRO A 1 114 ? 0.312 8.879 4.818 1.00 93.69 114 PRO A N 1
ATOM 893 C CA . PRO A 1 114 ? 0.120 10.143 4.107 1.00 93.69 114 PRO A CA 1
ATOM 894 C C . PRO A 1 114 ? -0.941 10.038 3.006 1.00 93.69 114 PRO A C 1
ATOM 896 O O . PRO A 1 114 ? -1.781 10.923 2.869 1.00 93.69 114 PRO A O 1
ATOM 899 N N . TYR A 1 115 ? -0.958 8.919 2.278 1.00 95.00 115 TYR A N 1
ATOM 900 C CA . TYR A 1 115 ? -1.894 8.677 1.181 1.00 95.00 115 TYR A CA 1
ATOM 901 C C . TYR A 1 115 ? -3.308 8.375 1.680 1.00 95.00 115 TYR A C 1
ATOM 903 O O . TYR A 1 115 ? -4.276 8.791 1.053 1.00 95.00 115 TYR A O 1
ATOM 911 N N . PHE A 1 116 ? -3.450 7.686 2.815 1.00 95.12 116 PHE A N 1
ATOM 912 C CA . PHE A 1 116 ? -4.762 7.496 3.436 1.00 95.12 116 PHE A CA 1
ATOM 913 C C . PHE A 1 116 ? -5.327 8.816 3.970 1.00 95.12 116 PHE A C 1
ATOM 915 O O . PHE A 1 116 ? -6.456 9.176 3.634 1.00 95.12 116 PHE A O 1
ATOM 922 N N . ASN A 1 117 ? -4.516 9.582 4.707 1.00 93.62 117 ASN A N 1
ATOM 923 C CA . ASN A 1 117 ? -4.902 10.881 5.260 1.00 93.62 117 ASN A CA 1
ATOM 924 C C . ASN A 1 117 ? -5.307 11.876 4.164 1.00 93.62 117 ASN A C 1
ATOM 926 O O . ASN A 1 117 ? -6.311 12.568 4.313 1.00 93.62 117 ASN A O 1
ATOM 930 N N . MET A 1 118 ? -4.564 11.910 3.053 1.00 93.44 118 MET A N 1
ATOM 931 C CA . MET A 1 118 ? -4.843 12.766 1.894 1.00 93.44 118 MET A CA 1
ATOM 932 C C . MET A 1 118 ? -6.276 12.612 1.369 1.00 93.44 118 MET A C 1
ATOM 934 O O . MET A 1 118 ? -6.872 13.586 0.918 1.00 93.44 118 MET A O 1
ATOM 938 N N . PHE A 1 119 ? -6.841 11.406 1.450 1.00 93.06 119 PHE A N 1
ATOM 939 C CA . PHE A 1 119 ? -8.187 11.109 0.957 1.00 93.06 119 PHE A CA 1
ATOM 940 C C . PHE A 1 119 ? -9.205 10.839 2.066 1.00 93.06 119 PHE A C 1
ATOM 942 O O . PHE A 1 119 ? -10.295 10.352 1.773 1.00 93.06 119 PHE A O 1
ATOM 949 N N . GLY A 1 120 ? -8.865 11.130 3.326 1.00 92.25 120 GLY A N 1
ATOM 950 C CA . GLY A 1 120 ? -9.746 10.879 4.469 1.00 92.25 120 GLY A CA 1
ATOM 951 C C . GLY A 1 120 ? -10.074 9.398 4.684 1.00 92.25 120 GLY A C 1
ATOM 952 O O . GLY A 1 120 ? -11.115 9.076 5.250 1.00 92.25 120 GLY A O 1
ATOM 953 N N . ILE A 1 121 ? -9.217 8.485 4.217 1.00 93.19 121 ILE A N 1
ATOM 954 C CA . ILE A 1 121 ? -9.389 7.046 4.424 1.00 93.19 121 ILE A CA 1
ATOM 955 C C . ILE A 1 121 ? -8.903 6.713 5.834 1.00 93.19 121 ILE A C 1
ATOM 957 O O . ILE A 1 121 ? -7.744 6.951 6.170 1.00 93.19 121 ILE A O 1
ATOM 961 N N . LYS A 1 122 ? -9.777 6.128 6.657 1.00 91.81 122 LYS A N 1
ATOM 962 C CA . LYS A 1 122 ? -9.397 5.633 7.982 1.00 91.81 122 LYS A CA 1
ATOM 963 C C . LYS A 1 122 ? -8.569 4.354 7.837 1.00 91.81 122 LYS A C 1
ATOM 965 O O . LYS A 1 122 ? -9.007 3.384 7.223 1.00 91.81 122 LYS A O 1
ATOM 970 N N . SER A 1 123 ? -7.375 4.355 8.415 1.00 93.31 123 SER A N 1
ATOM 971 C CA . SER A 1 123 ? -6.470 3.207 8.493 1.00 93.31 123 SER A CA 1
ATOM 972 C C . SER A 1 123 ? -6.177 2.884 9.956 1.00 93.31 123 SER A C 1
ATOM 974 O O . SER A 1 123 ? -6.078 3.784 10.785 1.00 93.31 123 SER A O 1
ATOM 976 N N . LEU A 1 124 ? -6.034 1.596 10.272 1.00 93.69 124 LEU A N 1
ATOM 977 C CA . LEU A 1 124 ? -5.688 1.108 11.609 1.00 93.69 124 LEU A CA 1
ATOM 978 C C . LEU A 1 124 ? -4.472 0.183 11.528 1.00 93.69 124 LEU A C 1
ATOM 980 O O . LEU A 1 124 ? -4.335 -0.591 10.578 1.00 93.69 124 LEU A O 1
ATOM 984 N N . CYS A 1 125 ? -3.601 0.251 12.534 1.00 94.50 125 CYS A N 1
ATOM 985 C CA . CYS A 1 125 ? -2.412 -0.591 12.647 1.00 94.50 125 CYS A CA 1
ATOM 986 C C . CYS A 1 125 ? -2.606 -1.601 13.780 1.00 94.50 125 CYS A C 1
ATOM 988 O O . CYS A 1 125 ? -2.465 -1.261 14.951 1.00 94.50 125 CYS A O 1
ATOM 990 N N . ILE A 1 126 ? -2.941 -2.845 13.431 1.00 94.38 126 ILE A N 1
ATOM 991 C CA . ILE A 1 126 ? -3.231 -3.900 14.409 1.00 94.38 126 ILE A CA 1
ATOM 992 C C . ILE A 1 126 ? -2.024 -4.828 14.531 1.00 94.38 126 ILE A C 1
ATOM 994 O O . ILE A 1 126 ? -1.682 -5.547 13.590 1.00 94.38 126 ILE A O 1
ATOM 998 N N . ILE A 1 127 ? -1.375 -4.818 15.696 1.00 94.00 127 ILE A N 1
ATOM 999 C CA . ILE A 1 127 ? -0.165 -5.599 15.974 1.00 94.00 127 ILE A CA 1
ATOM 1000 C C . ILE A 1 127 ? -0.176 -6.179 17.391 1.00 94.00 127 ILE A C 1
ATOM 1002 O O . ILE A 1 127 ? -0.654 -5.572 18.350 1.00 94.00 127 ILE A O 1
ATOM 1006 N N . GLY A 1 128 ? 0.379 -7.384 17.542 1.00 90.25 128 GLY A N 1
ATOM 1007 C CA . GLY A 1 128 ? 0.516 -8.024 18.851 1.00 90.25 128 GLY A CA 1
ATOM 1008 C C . GLY A 1 128 ? 1.551 -7.317 19.728 1.00 90.25 128 GLY A C 1
ATOM 1009 O O . GLY A 1 128 ? 2.565 -6.859 19.221 1.00 90.25 128 GLY A O 1
ATOM 1010 N N . GLY A 1 129 ? 1.324 -7.267 21.042 1.00 86.56 129 GLY A N 1
ATOM 1011 C CA . GLY A 1 129 ? 2.243 -6.653 22.011 1.00 86.56 129 GLY A CA 1
ATOM 1012 C C . GLY A 1 129 ? 2.045 -5.151 22.236 1.00 86.56 129 GLY A C 1
ATOM 1013 O O . GLY A 1 129 ? 2.768 -4.579 23.048 1.00 86.56 129 GLY A O 1
ATOM 1014 N N . ASP A 1 130 ? 1.082 -4.541 21.549 1.00 88.69 130 ASP A N 1
ATOM 1015 C CA . ASP A 1 130 ? 0.521 -3.234 21.896 1.00 88.69 130 ASP A CA 1
ATOM 1016 C C . ASP A 1 130 ? -0.705 -3.426 22.810 1.00 88.69 130 ASP A C 1
ATOM 1018 O O . ASP A 1 130 ? -1.213 -4.539 22.980 1.00 88.69 130 ASP A O 1
ATOM 1022 N N . GLU A 1 131 ? -1.188 -2.345 23.421 1.00 92.69 131 GLU A N 1
ATOM 1023 C CA . GLU A 1 131 ? -2.314 -2.394 24.353 1.00 92.69 131 GLU A CA 1
ATOM 1024 C C . GLU A 1 131 ? -3.601 -2.864 23.657 1.00 92.69 131 GLU A C 1
ATOM 1026 O O . GLU A 1 131 ? -4.118 -2.222 22.740 1.00 92.69 131 GLU A O 1
ATOM 1031 N N . ARG A 1 132 ? -4.122 -4.015 24.098 1.00 92.75 132 ARG A N 1
ATOM 1032 C CA . ARG A 1 132 ? -5.283 -4.667 23.480 1.00 92.75 132 ARG A CA 1
ATOM 1033 C C . ARG A 1 132 ? -6.541 -3.804 23.553 1.00 92.75 132 ARG A C 1
ATOM 1035 O O . ARG A 1 132 ? -7.277 -3.742 22.575 1.00 92.75 132 ARG A O 1
ATOM 1042 N N . GLU A 1 133 ? -6.802 -3.181 24.700 1.00 93.19 133 GLU A N 1
ATOM 1043 C CA . GLU A 1 133 ? -8.006 -2.363 24.902 1.00 93.19 133 GLU A CA 1
ATOM 1044 C C . GLU A 1 133 ? -8.016 -1.157 23.964 1.00 93.19 133 GLU A C 1
ATOM 1046 O O . GLU A 1 133 ? -9.022 -0.902 23.306 1.00 93.19 133 GLU A O 1
ATOM 1051 N N . LYS A 1 134 ? -6.865 -0.495 23.804 1.00 91.56 134 LYS A N 1
ATOM 1052 C CA . LYS A 1 134 ? -6.689 0.597 22.847 1.00 91.56 134 LYS A CA 1
ATOM 1053 C C . LYS A 1 134 ? -7.027 0.164 21.417 1.00 91.56 134 LYS A C 1
ATOM 1055 O O . LYS A 1 134 ? -7.836 0.815 20.768 1.00 91.56 134 LYS A O 1
ATOM 1060 N N . GLN A 1 135 ? -6.478 -0.960 20.953 1.00 90.81 135 GLN A N 1
ATOM 1061 C CA . GLN A 1 135 ? -6.762 -1.470 19.604 1.00 90.81 135 GLN A CA 1
ATOM 1062 C C . GLN A 1 135 ? -8.237 -1.858 19.417 1.00 90.81 135 GLN A C 1
ATOM 1064 O O . GLN A 1 135 ? -8.800 -1.622 18.353 1.00 90.81 135 GLN A O 1
ATOM 1069 N N . ILE A 1 136 ? -8.887 -2.431 20.438 1.00 91.00 136 ILE A N 1
ATOM 1070 C CA . ILE A 1 136 ? -10.326 -2.742 20.386 1.00 91.00 136 ILE A CA 1
ATOM 1071 C C . ILE A 1 136 ? -11.154 -1.460 20.245 1.00 91.00 136 ILE A C 1
ATOM 1073 O O . ILE A 1 136 ? -12.084 -1.433 19.441 1.00 91.00 136 ILE A O 1
ATOM 1077 N N . ASN A 1 137 ? -10.807 -0.408 20.988 1.00 91.06 137 ASN A N 1
ATOM 1078 C CA . ASN A 1 137 ? -11.499 0.876 20.910 1.00 91.06 137 ASN A CA 1
ATOM 1079 C C . ASN A 1 137 ? -11.322 1.523 19.528 1.00 91.06 137 ASN A C 1
ATOM 1081 O O . ASN A 1 137 ? -12.310 1.911 18.915 1.00 91.06 137 ASN A O 1
ATOM 1085 N N . GLU A 1 138 ? -10.097 1.547 18.993 1.00 89.00 138 GLU A N 1
ATOM 1086 C CA . GLU A 1 138 ? -9.805 2.075 17.650 1.00 89.00 138 GLU A CA 1
ATOM 1087 C C . GLU A 1 138 ? -10.569 1.325 16.541 1.00 89.00 138 GLU A C 1
ATOM 1089 O O . GLU A 1 138 ? -11.073 1.943 15.600 1.00 89.00 138 GLU A O 1
ATOM 1094 N N . ILE A 1 139 ? -10.704 -0.004 16.664 1.00 87.62 139 ILE A N 1
ATOM 1095 C CA . ILE A 1 139 ? -11.550 -0.820 15.777 1.00 87.62 139 ILE A CA 1
ATOM 1096 C C . ILE A 1 139 ? -13.027 -0.438 15.934 1.00 87.62 139 ILE A C 1
ATOM 1098 O O . ILE A 1 139 ? -13.738 -0.341 14.935 1.00 87.62 139 ILE A O 1
ATOM 1102 N N . GLY A 1 140 ? -13.491 -0.222 17.168 1.00 84.56 140 GLY A N 1
ATOM 1103 C CA . GLY A 1 140 ? -14.862 0.188 17.474 1.00 84.56 140 GLY A CA 1
ATOM 1104 C C . GLY A 1 140 ? -15.242 1.515 16.819 1.00 84.56 140 GLY A C 1
ATOM 1105 O O . GLY A 1 140 ? -16.274 1.589 16.164 1.00 84.56 140 GLY A O 1
ATOM 1106 N N . GLU A 1 141 ? -14.368 2.519 16.891 1.00 82.75 141 GLU A N 1
ATOM 1107 C CA . GLU A 1 141 ? -14.560 3.808 16.212 1.00 82.75 141 GLU A CA 1
ATOM 1108 C C . GLU A 1 141 ? -14.581 3.682 14.679 1.00 82.75 141 GLU A C 1
ATOM 1110 O O . GLU A 1 141 ? -14.936 4.625 13.981 1.00 82.75 141 GLU A O 1
ATOM 1115 N N . GLY A 1 142 ? -14.065 2.590 14.108 1.00 71.94 142 GLY A N 1
ATOM 1116 C CA . GLY A 1 142 ? -14.100 2.337 12.664 1.00 71.94 142 GLY A CA 1
ATOM 1117 C C . GLY A 1 142 ? -15.435 1.781 12.163 1.00 71.94 142 GLY A C 1
ATOM 1118 O O . GLY A 1 142 ? -15.583 1.598 10.959 1.00 71.94 142 GLY A O 1
ATOM 1119 N N . LYS A 1 143 ? -16.367 1.466 13.072 1.00 58.94 143 LYS A N 1
ATOM 1120 C CA . LYS A 1 143 ? -17.707 0.951 12.755 1.00 58.94 143 LYS A CA 1
ATOM 1121 C C . LYS A 1 143 ? -18.764 2.042 12.580 1.00 58.94 143 LYS A C 1
ATOM 1123 O O . LYS A 1 143 ? -19.862 1.715 12.135 1.00 58.94 143 LYS A O 1
ATOM 1128 N N . GLU A 1 144 ? -18.453 3.267 12.997 1.00 47.44 144 GLU A N 1
ATOM 1129 C CA . GLU A 1 144 ? -19.307 4.459 12.896 1.00 47.44 144 GLU A CA 1
ATOM 1130 C C . GLU A 1 144 ? -19.071 5.196 11.573 1.00 47.44 144 GLU A C 1
ATOM 1132 O O . GLU A 1 144 ? -20.076 5.668 10.995 1.00 47.44 144 GLU A O 1
#

InterPro domains:
  IPR011545 DEAD/DEAH-box helicase domain [PF00270] (43-139)
  IPR014001 Helicase superfamily 1/2, ATP-binding domain [PS51192] (50-144)
  IPR014014 RNA helicase, DEAD-box type, Q motif [PS51195] (19-47)
  IPR027417 P-loop containing nucleoside triphosphate hydrolase [G3DSA:3.40.50.300] (1-144)
  IPR027417 P-loop containing nucleoside triphosphate hydrolase [SSF52540] (4-138)

Radius of gyration: 16.49 Å; chains: 1; bounding box: 40×31×48 Å

Secondary structure (DSSP, 8-state):
-TTTTT----S-TTPPP--SGGGS---HHHHHHHHHTT--S--HHHHHHHHHHTTT--------TTSSHHHHHHHHHHHHHTTSPPPPTT---S-----SSHHHHHHHHHHHHHHHHHTT-------TTS-HHHHHHHHHTT--